Protein AF-A0A1F9DQ09-F1 (afdb_monomer)

Mean predicted aligned error: 4.24 Å

pLDDT: mean 90.42, std 6.21, range [64.75, 94.94]

Structure (mmCIF, N/CA/C/O backbone):
data_AF-A0A1F9DQ09-F1
#
_entry.id   AF-A0A1F9DQ09-F1
#
loop_
_atom_site.group_PDB
_atom_site.id
_atom_site.type_symbol
_atom_site.label_atom_id
_atom_site.label_alt_id
_atom_site.label_comp_id
_atom_site.label_asym_id
_atom_site.label_entity_id
_atom_site.label_seq_id
_atom_site.pdbx_PDB_ins_code
_atom_site.Cartn_x
_atom_site.Cartn_y
_atom_site.Cartn_z
_atom_site.occupancy
_atom_site.B_iso_or_equiv
_atom_site.auth_seq_id
_atom_site.auth_comp_id
_atom_site.auth_asym_id
_atom_site.auth_atom_id
_atom_site.pdbx_PDB_model_num
ATOM 1 N N . MET A 1 1 ? 7.969 3.015 -8.521 1.00 68.12 1 MET A N 1
ATOM 2 C CA . MET A 1 1 ? 6.524 2.940 -8.214 1.00 68.12 1 MET A CA 1
ATOM 3 C C . MET A 1 1 ? 5.880 4.323 -8.191 1.00 68.12 1 MET A C 1
ATOM 5 O O . MET A 1 1 ? 4.925 4.503 -8.922 1.00 68.12 1 MET A O 1
ATOM 9 N N . ALA A 1 2 ? 6.426 5.309 -7.465 1.00 64.75 2 ALA A N 1
ATOM 10 C CA . ALA A 1 2 ? 5.876 6.676 -7.422 1.00 64.75 2 ALA A CA 1
ATOM 11 C C . ALA A 1 2 ? 5.713 7.356 -8.800 1.00 64.75 2 ALA A C 1
ATOM 13 O O . ALA A 1 2 ? 4.755 8.078 -9.018 1.00 64.75 2 ALA A O 1
ATOM 14 N N . SER A 1 3 ? 6.598 7.079 -9.762 1.00 74.94 3 SER A N 1
ATOM 15 C CA . SER A 1 3 ? 6.479 7.595 -11.136 1.00 74.94 3 SER A CA 1
ATOM 16 C C . SER A 1 3 ? 5.431 6.883 -12.003 1.00 74.94 3 SER A C 1
ATOM 18 O O . SER A 1 3 ? 5.159 7.336 -13.109 1.00 74.94 3 SER A O 1
ATOM 20 N N . MET A 1 4 ? 4.876 5.755 -11.546 1.00 77.88 4 MET A N 1
ATOM 21 C CA . MET A 1 4 ? 3.921 4.938 -12.311 1.00 77.88 4 MET A CA 1
ATOM 22 C C . MET A 1 4 ? 2.461 5.249 -11.964 1.00 77.88 4 MET A C 1
ATOM 24 O O . MET A 1 4 ? 1.573 4.790 -12.673 1.00 77.88 4 MET A O 1
ATOM 28 N N . ILE A 1 5 ? 2.213 5.983 -10.873 1.00 83.06 5 ILE A N 1
ATOM 29 C CA . ILE A 1 5 ? 0.874 6.275 -10.354 1.00 83.06 5 ILE A CA 1
ATOM 30 C C . ILE A 1 5 ? 0.830 7.757 -9.997 1.00 83.06 5 ILE A C 1
ATOM 32 O O . ILE A 1 5 ? 1.444 8.183 -9.022 1.00 83.06 5 ILE A O 1
ATOM 36 N N . THR A 1 6 ? 0.131 8.542 -10.810 1.00 87.56 6 THR A N 1
ATOM 37 C CA . THR A 1 6 ? -0.023 9.995 -10.631 1.00 87.56 6 THR A CA 1
ATOM 38 C C . THR A 1 6 ? -1.422 10.381 -10.168 1.00 87.56 6 THR A C 1
ATOM 40 O O . THR A 1 6 ? -1.586 11.404 -9.511 1.00 87.56 6 THR A O 1
ATOM 43 N N . CYS A 1 7 ? -2.427 9.567 -10.485 1.00 89.38 7 CYS A N 1
ATOM 44 C CA . CYS A 1 7 ? -3.807 9.741 -10.059 1.00 89.38 7 CYS A CA 1
ATOM 45 C C . CYS A 1 7 ? -4.476 8.377 -9.864 1.00 89.38 7 CYS A C 1
ATOM 47 O O . CYS A 1 7 ? -4.098 7.394 -10.502 1.00 89.38 7 CYS A O 1
ATOM 49 N N . LEU A 1 8 ? -5.457 8.330 -8.964 1.00 92.94 8 LEU A N 1
ATOM 50 C CA . LEU A 1 8 ? -6.277 7.152 -8.699 1.00 92.94 8 LEU A CA 1
ATOM 51 C C . LEU A 1 8 ? -7.742 7.576 -8.645 1.00 92.94 8 LEU A C 1
ATOM 53 O O . LEU A 1 8 ? -8.093 8.530 -7.952 1.00 92.94 8 LEU A O 1
ATOM 57 N N . THR A 1 9 ? -8.588 6.868 -9.382 1.00 94.25 9 THR A N 1
ATOM 58 C CA . THR A 1 9 ? -10.044 7.014 -9.347 1.00 94.25 9 THR A CA 1
ATOM 59 C C . THR A 1 9 ? -10.681 5.877 -8.552 1.00 94.25 9 THR A C 1
ATOM 61 O O . THR A 1 9 ? -10.040 4.868 -8.263 1.00 94.25 9 THR A O 1
ATOM 64 N N . VAL A 1 10 ? -11.977 5.996 -8.248 1.00 93.12 10 VAL A N 1
ATOM 65 C CA . VAL A 1 10 ? -12.754 4.922 -7.602 1.00 93.12 10 VAL A CA 1
ATOM 66 C C . VAL A 1 10 ? -12.667 3.607 -8.388 1.00 93.12 10 VAL A C 1
ATOM 68 O O . VAL A 1 10 ? -12.507 2.542 -7.795 1.00 93.12 10 VAL A O 1
ATOM 71 N N . GLN A 1 11 ? -12.723 3.670 -9.723 1.00 94.06 11 GLN A N 1
ATOM 72 C CA . GLN A 1 11 ? -12.639 2.482 -10.575 1.00 94.06 11 GLN A CA 1
ATOM 73 C C . GLN A 1 11 ? -11.268 1.804 -10.475 1.00 94.06 11 GLN A C 1
ATOM 75 O O . GLN A 1 11 ? -11.186 0.579 -10.523 1.00 94.06 11 GLN A O 1
ATOM 80 N N . ASP A 1 12 ? -10.20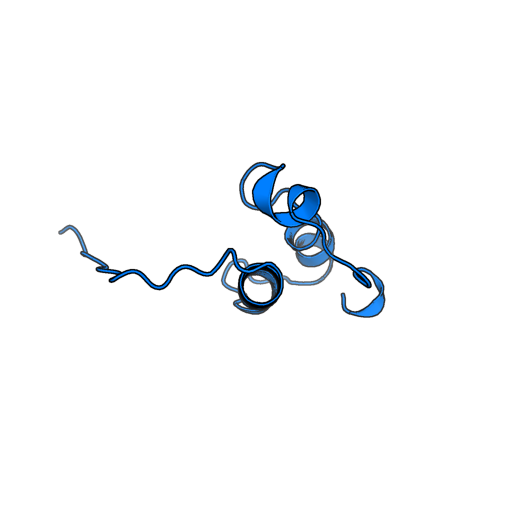1 2.584 -10.303 1.00 92.88 12 ASP A N 1
ATOM 81 C CA . ASP A 1 12 ? -8.842 2.058 -10.200 1.00 92.88 12 ASP A CA 1
ATOM 82 C C . ASP A 1 12 ? -8.621 1.260 -8.914 1.00 92.88 12 ASP A C 1
ATOM 84 O O . ASP A 1 12 ? -7.827 0.324 -8.925 1.00 92.88 12 ASP A O 1
ATOM 88 N N . ILE A 1 13 ? -9.326 1.610 -7.831 1.00 91.50 13 ILE A N 1
ATOM 89 C CA . ILE A 1 13 ? -9.164 0.984 -6.510 1.00 91.50 13 ILE A CA 1
ATOM 90 C C . ILE A 1 13 ? -10.228 -0.080 -6.184 1.00 91.50 13 ILE A C 1
ATOM 92 O O . ILE A 1 13 ? -9.921 -1.023 -5.463 1.00 91.50 13 ILE A O 1
ATOM 96 N N . LEU A 1 14 ? -11.457 0.033 -6.710 1.00 90.06 14 LEU A N 1
ATOM 97 C CA . LEU A 1 14 ? -12.567 -0.899 -6.426 1.00 90.06 14 LEU A CA 1
ATOM 98 C C . LEU A 1 14 ? -12.975 -1.768 -7.627 1.00 90.06 14 LEU A C 1
ATOM 100 O O . LEU A 1 14 ? -13.726 -2.727 -7.467 1.00 90.06 14 LEU A O 1
ATOM 104 N N . GLY A 1 15 ? -12.524 -1.433 -8.836 1.00 92.69 15 GLY A N 1
ATOM 105 C CA . GLY A 1 15 ? -13.004 -2.044 -10.077 1.00 92.69 15 GLY A CA 1
ATOM 106 C C . GLY A 1 15 ? -12.337 -3.362 -10.468 1.00 92.69 15 GLY A C 1
ATOM 107 O O . GLY A 1 15 ? -12.705 -3.945 -11.488 1.00 92.69 15 GLY A O 1
ATOM 108 N N . PHE A 1 16 ? -11.351 -3.824 -9.699 1.00 93.44 16 PHE A N 1
ATOM 109 C CA . PHE A 1 16 ? -10.531 -4.986 -10.035 1.00 93.44 16 PHE A CA 1
ATOM 110 C C . PHE A 1 16 ? -10.476 -5.991 -8.878 1.00 93.44 16 PHE A C 1
ATOM 112 O O . PHE A 1 16 ? -10.611 -5.602 -7.717 1.00 93.44 16 PHE A O 1
ATOM 119 N N . PRO A 1 17 ? -10.253 -7.289 -9.166 1.00 93.75 17 PRO A N 1
ATOM 120 C CA . PRO A 1 17 ? -9.976 -8.276 -8.131 1.00 93.75 17 PRO A CA 1
ATOM 121 C C . PRO A 1 17 ? -8.782 -7.875 -7.261 1.00 93.75 17 PRO A C 1
ATOM 123 O O . PRO A 1 17 ? -7.874 -7.172 -7.710 1.00 93.75 17 PRO A O 1
ATOM 126 N N . PHE A 1 18 ? -8.759 -8.384 -6.029 1.00 90.00 18 PHE A N 1
ATOM 127 C CA 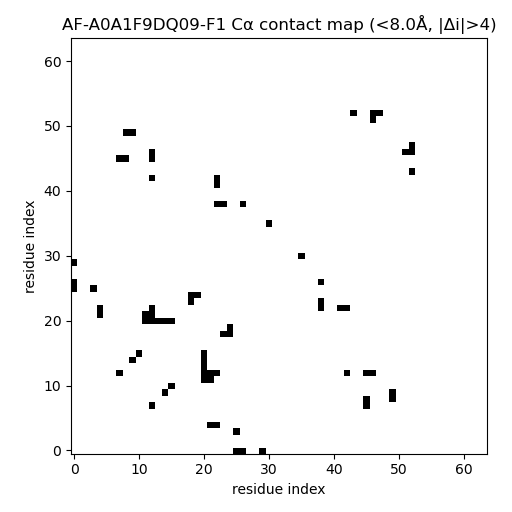. PHE A 1 18 ? -7.678 -8.123 -5.085 1.00 90.00 18 PHE A CA 1
ATOM 128 C C . PHE A 1 18 ? -6.295 -8.381 -5.7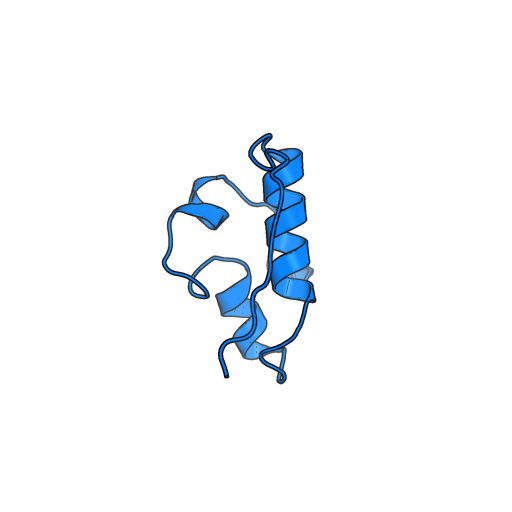05 1.00 90.00 18 PHE A C 1
ATOM 130 O O . PHE A 1 18 ? -6.020 -9.465 -6.227 1.00 90.00 18 PHE A O 1
ATOM 137 N N . GLY A 1 19 ? -5.415 -7.382 -5.620 1.00 91.12 19 GLY A N 1
ATOM 138 C CA . GLY A 1 19 ? -4.046 -7.465 -6.118 1.00 91.12 19 GLY A CA 1
ATOM 139 C C . GLY A 1 19 ? -3.901 -7.293 -7.634 1.00 91.12 19 GLY A C 1
ATOM 140 O O . GLY A 1 19 ? -2.787 -7.432 -8.144 1.00 91.12 19 GLY A O 1
ATOM 141 N N . GLU A 1 20 ? -4.987 -7.011 -8.355 1.00 93.62 20 GLU A N 1
ATOM 142 C CA . GLU A 1 20 ? -5.010 -6.784 -9.806 1.00 93.62 20 GLU A CA 1
ATOM 143 C C . GLU A 1 20 ? -5.351 -5.3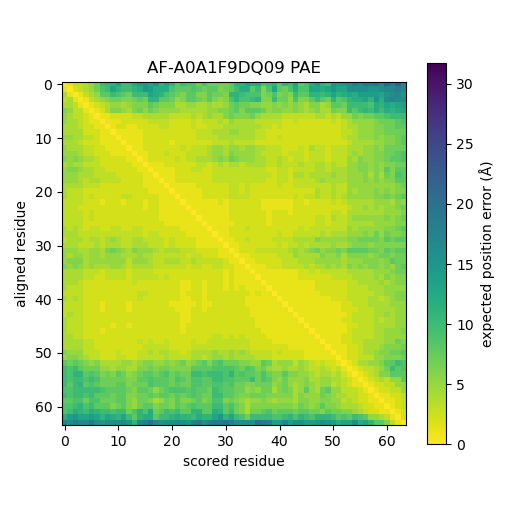38 -10.194 1.00 93.62 20 GLU A C 1
ATOM 145 O O . GLU A 1 20 ? -5.579 -5.048 -11.368 1.00 93.62 20 GLU A O 1
ATOM 150 N N . ASP A 1 21 ? -5.355 -4.426 -9.230 1.00 93.12 21 ASP A N 1
ATOM 151 C CA . ASP A 1 21 ? -5.558 -2.992 -9.421 1.00 93.12 21 ASP A CA 1
ATOM 152 C C . ASP A 1 21 ? -4.299 -2.260 -9.935 1.00 93.12 21 ASP A C 1
ATOM 154 O O . ASP A 1 21 ? -3.211 -2.831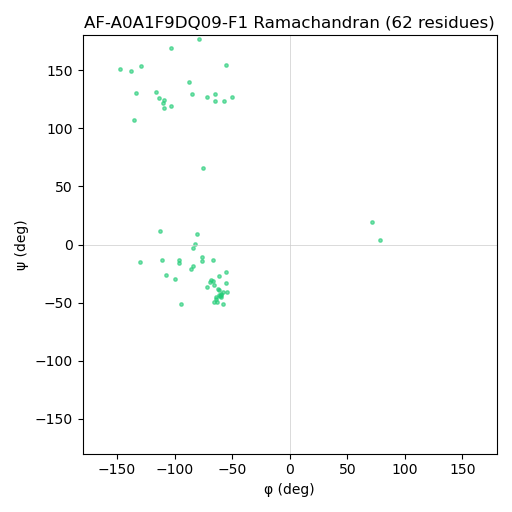 -10.118 1.00 93.12 21 ASP A O 1
ATOM 158 N N . SER A 1 22 ? -4.458 -0.957 -10.179 1.00 92.88 22 SER A N 1
ATOM 159 C CA . SER A 1 22 ? -3.415 -0.067 -10.700 1.00 92.88 22 SER A CA 1
ATOM 160 C C . SER A 1 22 ? -2.247 0.167 -9.733 1.00 92.88 22 SER A C 1
ATOM 162 O O . SER A 1 22 ? -1.195 0.635 -10.169 1.00 92.88 22 SER A O 1
ATOM 164 N N . VAL A 1 23 ? -2.379 -0.198 -8.453 1.00 94.31 23 VAL A N 1
ATOM 165 C CA . VAL A 1 23 ? -1.321 -0.111 -7.440 1.00 94.31 23 VAL A CA 1
ATOM 166 C C . VAL A 1 23 ? -0.577 -1.437 -7.320 1.00 94.31 23 VAL A C 1
ATOM 168 O O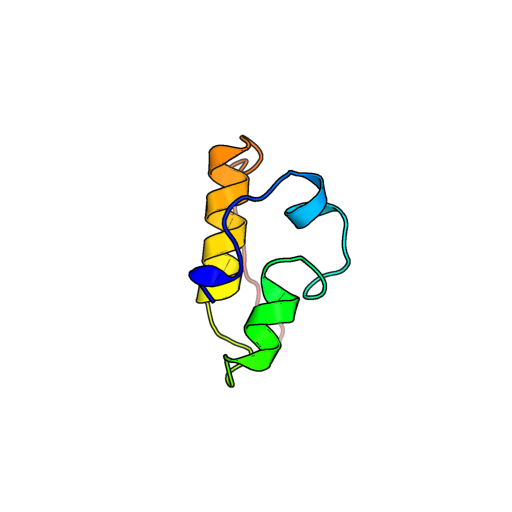 . VAL A 1 23 ? 0.654 -1.472 -7.413 1.00 94.31 23 VAL A O 1
ATOM 171 N N . TYR A 1 24 ? -1.292 -2.549 -7.159 1.00 93.88 24 TYR A N 1
ATOM 172 C CA . TYR A 1 24 ? -0.663 -3.847 -6.919 1.00 93.88 24 TYR A CA 1
ATOM 173 C C . TYR A 1 24 ? 0.034 -4.421 -8.158 1.00 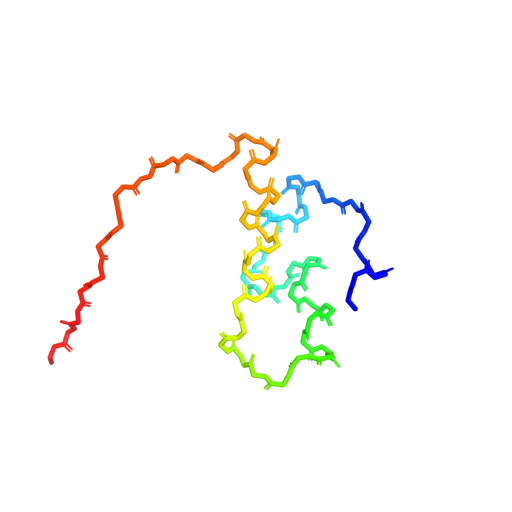93.88 24 TYR A C 1
ATOM 175 O O . TYR A 1 24 ? 1.123 -4.985 -8.025 1.00 93.88 24 TYR A O 1
ATOM 183 N N . ARG A 1 25 ? -0.503 -4.247 -9.374 1.00 92.50 25 ARG A N 1
ATOM 184 C CA . ARG A 1 25 ? 0.163 -4.738 -10.600 1.00 92.50 25 ARG A CA 1
ATOM 185 C C . ARG A 1 25 ? 1.576 -4.176 -10.808 1.00 92.50 25 ARG A C 1
ATOM 187 O O . ARG A 1 25 ? 2.488 -4.974 -11.041 1.00 92.50 25 ARG A O 1
ATOM 194 N N . PRO A 1 26 ? 1.821 -2.852 -10.755 1.00 92.06 26 PRO A N 1
ATOM 195 C CA . PRO A 1 26 ? 3.182 -2.329 -10.839 1.00 92.06 26 PRO A CA 1
ATOM 196 C C . PRO A 1 26 ? 4.013 -2.663 -9.594 1.00 92.06 26 PRO A C 1
ATOM 198 O O . PRO A 1 26 ? 5.212 -2.903 -9.734 1.00 92.06 26 PRO A O 1
ATOM 201 N N . ALA A 1 27 ? 3.406 -2.745 -8.403 1.00 93.31 27 ALA A N 1
ATOM 202 C CA . ALA A 1 27 ? 4.111 -3.140 -7.182 1.00 93.31 27 ALA A CA 1
ATOM 203 C C . ALA A 1 27 ? 4.731 -4.543 -7.293 1.00 93.31 27 ALA A C 1
ATOM 205 O O . ALA A 1 27 ? 5.903 -4.708 -6.959 1.00 93.31 27 ALA A O 1
ATOM 206 N N . LYS A 1 28 ? 4.008 -5.522 -7.861 1.00 92.50 28 LYS A N 1
ATOM 207 C CA . LYS A 1 28 ? 4.501 -6.897 -8.104 1.00 92.50 28 LYS A CA 1
ATOM 208 C C . LYS A 1 28 ? 5.793 -6.954 -8.930 1.00 92.50 28 LYS A C 1
ATOM 210 O O .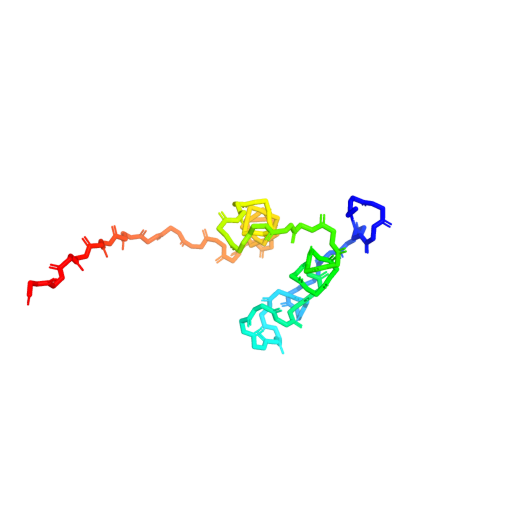 LYS A 1 28 ? 6.519 -7.937 -8.853 1.00 92.50 28 LYS A O 1
ATOM 215 N N . LYS A 1 29 ? 6.087 -5.923 -9.729 1.00 92.06 29 LYS A N 1
ATOM 216 C CA . LYS A 1 29 ? 7.288 -5.869 -10.580 1.00 92.06 29 LYS A CA 1
ATOM 217 C C . LYS A 1 29 ? 8.535 -5.380 -9.845 1.00 92.06 29 LYS A C 1
ATOM 219 O O . LYS A 1 29 ? 9.633 -5.555 -10.358 1.00 92.06 29 LYS A O 1
ATOM 224 N N . VAL A 1 30 ? 8.373 -4.710 -8.702 1.00 92.31 30 VAL A N 1
ATOM 225 C CA . VAL A 1 30 ? 9.471 -4.005 -8.014 1.00 92.31 30 VAL A CA 1
ATOM 226 C C . VAL A 1 30 ? 9.582 -4.335 -6.527 1.00 92.31 30 VAL A C 1
ATOM 228 O O . VAL A 1 30 ? 10.606 -4.039 -5.920 1.00 92.31 30 VAL A O 1
ATOM 231 N N . ILE A 1 31 ? 8.550 -4.936 -5.933 1.00 93.19 31 ILE A N 1
ATOM 232 C CA . ILE A 1 31 ? 8.506 -5.325 -4.524 1.00 93.19 31 ILE A CA 1
ATOM 233 C C . ILE A 1 31 ? 8.548 -6.848 -4.430 1.00 93.19 31 ILE A C 1
ATOM 235 O O . ILE A 1 31 ? 7.666 -7.531 -4.943 1.00 93.19 31 ILE A O 1
ATOM 239 N N . SER A 1 32 ? 9.553 -7.375 -3.732 1.00 92.94 32 SER A N 1
ATOM 240 C CA . SER A 1 32 ? 9.781 -8.822 -3.620 1.00 92.94 32 SER A CA 1
ATOM 241 C C . SER A 1 32 ? 8.984 -9.492 -2.496 1.00 92.94 32 SER A C 1
ATOM 243 O O . SER A 1 32 ? 8.797 -10.704 -2.515 1.00 92.94 32 SER A O 1
ATOM 245 N N . HIS A 1 33 ? 8.540 -8.730 -1.492 1.00 93.19 33 HIS A N 1
ATOM 246 C CA . HIS A 1 33 ? 7.843 -9.265 -0.323 1.00 93.19 33 HIS A CA 1
ATOM 247 C C . HIS A 1 33 ? 6.334 -9.019 -0.411 1.00 93.19 33 HIS A C 1
ATOM 249 O O . HIS A 1 33 ? 5.869 -7.879 -0.421 1.00 93.19 33 HIS A O 1
ATOM 255 N N . ALA A 1 34 ? 5.559 -10.106 -0.419 1.00 88.62 34 ALA A N 1
ATOM 256 C CA . ALA A 1 34 ? 4.099 -10.056 -0.523 1.00 88.62 34 ALA A CA 1
ATOM 257 C C . ALA A 1 34 ? 3.431 -9.305 0.644 1.00 88.62 34 ALA A C 1
ATOM 259 O O . ALA A 1 34 ? 2.368 -8.722 0.474 1.00 88.62 34 ALA A O 1
ATOM 260 N N . SER A 1 35 ? 4.076 -9.274 1.813 1.00 91.62 35 SER A N 1
ATOM 261 C CA . SER A 1 35 ? 3.600 -8.579 3.015 1.00 91.62 35 SER A CA 1
ATOM 262 C C . SER A 1 35 ? 3.872 -7.072 3.017 1.00 91.62 35 SER A C 1
ATOM 264 O O . SER A 1 35 ? 3.719 -6.425 4.052 1.00 91.62 35 SER A O 1
ATOM 266 N N . CYS A 1 36 ? 4.332 -6.493 1.903 1.00 94.69 36 CYS A N 1
ATOM 267 C CA . CYS A 1 36 ? 4.631 -5.069 1.851 1.00 94.69 36 CYS A CA 1
ATOM 268 C C . CYS A 1 36 ? 3.399 -4.230 2.218 1.00 94.69 36 CYS A C 1
ATOM 270 O O . CYS A 1 36 ? 2.380 -4.333 1.536 1.00 94.69 36 CYS A O 1
ATOM 272 N N . PRO A 1 37 ? 3.483 -3.348 3.228 1.00 94.38 37 PRO A N 1
ATOM 273 C CA . PRO A 1 37 ? 2.364 -2.482 3.576 1.00 94.38 37 PRO A CA 1
ATOM 274 C C . PRO A 1 37 ? 2.202 -1.322 2.588 1.00 94.38 37 PRO A C 1
ATOM 276 O O . PRO A 1 37 ? 1.168 -0.666 2.590 1.00 94.38 37 PRO A O 1
ATOM 279 N N . VAL A 1 38 ? 3.204 -1.052 1.741 1.00 94.12 38 VAL A N 1
ATOM 280 C CA . VAL A 1 38 ? 3.226 0.135 0.875 1.00 94.12 38 VAL A CA 1
ATOM 281 C C . VAL A 1 38 ? 2.075 0.142 -0.145 1.00 94.12 38 VAL A C 1
ATOM 283 O O . VAL A 1 38 ? 1.377 1.153 -0.196 1.00 94.12 38 VAL A O 1
ATOM 286 N N . PRO A 1 39 ? 1.800 -0.933 -0.918 1.00 93.75 39 PRO A N 1
ATOM 287 C CA . PRO A 1 39 ? 0.662 -0.948 -1.843 1.00 93.75 39 PRO A CA 1
ATOM 288 C C . PRO A 1 39 ? -0.676 -0.752 -1.121 1.00 93.75 39 PRO A C 1
ATOM 290 O O . PRO A 1 39 ? -1.497 0.058 -1.543 1.00 93.75 39 PRO A O 1
ATOM 293 N N . CYS A 1 40 ? -0.859 -1.426 0.019 1.00 93.19 40 CYS A N 1
ATOM 294 C CA . CYS A 1 40 ? -2.046 -1.274 0.858 1.00 93.19 40 CYS A CA 1
ATOM 295 C C . CYS A 1 40 ? -2.207 0.169 1.367 1.00 93.19 40 CYS A C 1
ATOM 297 O O . CYS A 1 40 ? -3.294 0.734 1.285 1.00 93.19 40 CYS A O 1
ATOM 299 N N . GLY A 1 41 ? -1.121 0.798 1.823 1.00 94.06 41 GLY A N 1
ATOM 300 C CA . GLY A 1 41 ? -1.125 2.184 2.289 1.00 94.06 41 GLY A CA 1
ATOM 301 C C . GLY A 1 41 ? -1.533 3.185 1.206 1.00 94.06 41 GLY A C 1
ATOM 302 O O . GLY A 1 41 ? -2.287 4.109 1.494 1.00 94.06 41 GLY A O 1
ATOM 303 N N . ILE A 1 42 ? -1.100 2.980 -0.042 1.00 94.56 42 ILE A N 1
ATOM 304 C CA . ILE A 1 42 ? -1.499 3.823 -1.183 1.00 94.56 42 ILE A CA 1
ATOM 305 C C . ILE A 1 42 ? -3.004 3.701 -1.447 1.00 94.56 42 ILE A C 1
ATOM 307 O O . ILE A 1 42 ? -3.678 4.720 -1.579 1.00 94.56 42 ILE A O 1
ATOM 311 N N . ILE A 1 43 ? -3.540 2.475 -1.475 1.00 93.62 43 ILE A N 1
ATOM 312 C CA . ILE A 1 43 ? -4.984 2.243 -1.633 1.00 93.62 43 ILE A CA 1
ATOM 313 C C . ILE A 1 43 ? -5.757 2.899 -0.485 1.00 93.62 43 ILE A C 1
ATOM 315 O O . ILE A 1 4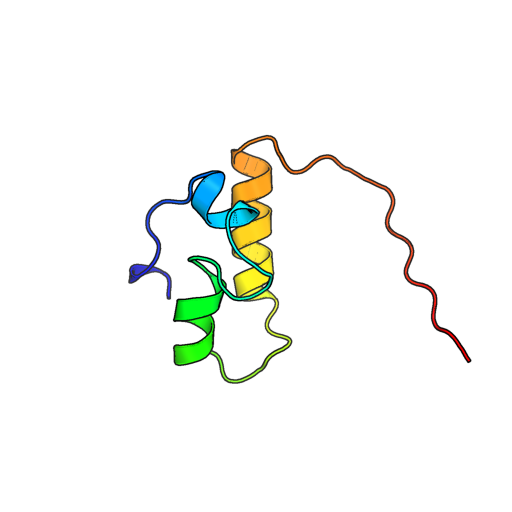3 ? -6.719 3.616 -0.734 1.00 93.62 43 ILE A O 1
ATOM 319 N N . LYS A 1 44 ? -5.297 2.743 0.763 1.00 92.62 44 LYS A N 1
ATOM 320 C CA . LYS A 1 44 ? -5.930 3.373 1.931 1.00 92.62 44 LYS A CA 1
ATOM 321 C C . LYS A 1 44 ? -5.917 4.897 1.880 1.00 92.62 44 LYS A C 1
ATOM 323 O O . LYS A 1 44 ? -6.906 5.514 2.267 1.00 92.62 44 LYS A O 1
ATOM 328 N N . ALA A 1 45 ? -4.837 5.504 1.397 1.00 93.69 45 ALA A N 1
ATOM 329 C CA . ALA A 1 45 ? -4.791 6.946 1.185 1.00 93.69 45 ALA A CA 1
ATOM 330 C C . ALA A 1 45 ? -5.810 7.379 0.118 1.00 93.69 45 ALA A C 1
ATOM 332 O O . ALA A 1 45 ? -6.570 8.312 0.350 1.00 93.69 45 ALA A O 1
ATOM 333 N N . ALA A 1 46 ? -5.894 6.659 -1.005 1.00 94.12 46 ALA A N 1
ATOM 334 C CA . ALA A 1 46 ? -6.887 6.936 -2.043 1.00 94.12 46 ALA A CA 1
ATOM 335 C C . ALA A 1 46 ? -8.328 6.780 -1.527 1.00 94.12 46 ALA A C 1
ATOM 337 O O . ALA A 1 46 ? -9.166 7.638 -1.785 1.00 94.12 46 ALA A O 1
ATOM 338 N N . GLU A 1 47 ? -8.618 5.729 -0.754 1.00 93.44 47 GLU A N 1
ATOM 339 C CA . GLU A 1 47 ? -9.921 5.543 -0.105 1.00 93.44 47 GLU A CA 1
ATOM 340 C C . GLU A 1 47 ? -10.273 6.719 0.816 1.00 93.44 47 GLU A C 1
ATOM 342 O O . GLU A 1 47 ? -11.425 7.152 0.837 1.00 93.44 47 GLU A O 1
ATOM 347 N N . ALA A 1 48 ? -9.306 7.242 1.575 1.00 94.38 48 ALA A N 1
ATOM 348 C CA . ALA A 1 48 ? -9.525 8.379 2.463 1.00 94.38 48 ALA A CA 1
ATOM 349 C C . ALA A 1 48 ? -9.855 9.657 1.680 1.00 94.38 48 ALA A C 1
ATOM 351 O O . ALA A 1 48 ? -10.876 10.287 1.957 1.00 94.38 48 ALA A O 1
ATOM 352 N N . GLU A 1 49 ? -9.054 9.990 0.667 1.00 94.94 49 GLU A N 1
ATOM 353 C CA . GLU A 1 49 ? -9.246 11.192 -0.156 1.00 94.94 49 GLU A CA 1
ATOM 354 C C . GLU A 1 49 ? -10.532 11.139 -0.998 1.00 94.94 49 GLU A C 1
ATOM 356 O O . GLU A 1 49 ? -11.172 12.162 -1.230 1.00 94.94 49 GLU A O 1
ATOM 361 N N . LEU A 1 50 ? -10.959 9.945 -1.424 1.00 93.19 50 LEU A N 1
ATOM 362 C CA . LEU A 1 50 ? -12.205 9.739 -2.174 1.00 93.19 50 LEU A CA 1
ATOM 363 C C . LEU A 1 50 ? -13.455 9.660 -1.276 1.00 93.19 50 LEU A C 1
ATOM 365 O O . LEU A 1 50 ? -14.557 9.458 -1.784 1.00 93.19 50 LEU A O 1
ATOM 369 N N . GLY A 1 51 ? -13.309 9.791 0.048 1.00 92.69 51 GLY A N 1
ATOM 370 C CA . GLY A 1 51 ? -14.421 9.700 1.002 1.00 92.69 51 GLY A CA 1
ATOM 371 C C . GLY A 1 51 ? -14.982 8.284 1.187 1.00 92.69 51 GLY A C 1
ATOM 372 O O . GLY A 1 51 ? -16.106 8.122 1.657 1.00 92.69 51 GLY A O 1
ATOM 373 N N . LEU A 1 52 ? -14.214 7.256 0.823 1.00 91.12 52 LEU A N 1
ATOM 374 C CA . LEU A 1 52 ? -14.588 5.839 0.895 1.00 91.12 52 LEU A CA 1
ATOM 375 C C . LEU A 1 52 ? -14.077 5.144 2.167 1.00 91.12 52 LEU A C 1
ATOM 377 O O . LEU A 1 52 ? -14.565 4.068 2.513 1.00 91.12 52 LEU A O 1
ATOM 381 N N . ALA A 1 53 ? -13.119 5.741 2.883 1.00 88.81 53 ALA A N 1
ATOM 382 C CA . ALA A 1 53 ? -12.547 5.193 4.116 1.00 88.81 53 ALA A CA 1
ATOM 383 C C . ALA A 1 53 ? -13.488 5.351 5.328 1.00 88.81 53 ALA A C 1
ATOM 385 O O . ALA A 1 53 ? -13.196 6.066 6.291 1.00 88.81 53 ALA A O 1
ATOM 386 N N . VAL A 1 54 ? -14.633 4.667 5.292 1.00 86.44 54 VAL A N 1
ATOM 387 C CA . VAL A 1 54 ? -15.561 4.605 6.426 1.00 86.44 54 VAL A CA 1
ATOM 388 C C . VAL A 1 54 ? -14.882 3.870 7.581 1.00 86.44 54 VAL A C 1
ATOM 390 O O . VAL A 1 54 ? -14.446 2.728 7.435 1.00 86.44 54 VAL A O 1
ATOM 393 N N . LYS A 1 55 ? -14.789 4.524 8.743 1.00 85.62 55 LYS A N 1
ATOM 394 C CA . LYS A 1 55 ? -14.248 3.902 9.957 1.00 85.62 55 LYS A CA 1
ATOM 395 C C . LYS A 1 55 ? -15.163 2.764 10.397 1.00 85.62 55 LYS A C 1
ATOM 397 O O . LYS A 1 55 ? -16.369 2.959 10.525 1.00 85.62 55 LYS A O 1
ATOM 402 N N . GLN A 1 56 ? -14.578 1.600 10.637 1.00 84.88 56 GLN A N 1
ATOM 403 C CA . GLN A 1 56 ? -15.271 0.422 11.145 1.00 84.88 56 GLN A CA 1
ATOM 404 C C . GLN A 1 56 ? -14.397 -0.252 12.197 1.00 84.88 56 GLN A C 1
ATOM 406 O O . GLN A 1 56 ? -13.167 -0.195 12.109 1.00 84.88 56 GLN A O 1
ATOM 411 N N . ASP A 1 57 ? -15.035 -0.891 13.171 1.00 91.50 57 ASP A N 1
ATOM 412 C CA . ASP A 1 57 ? -14.333 -1.711 14.150 1.00 91.50 57 ASP A CA 1
ATOM 413 C C . ASP A 1 57 ? -13.837 -2.992 13.472 1.00 91.50 57 ASP A C 1
ATOM 415 O O . ASP A 1 57 ? -14.603 -3.709 12.826 1.00 91.50 57 ASP A O 1
ATOM 419 N N . VAL A 1 58 ? -12.539 -3.273 13.602 1.00 85.62 58 VAL A N 1
ATOM 420 C CA . VAL A 1 58 ? -11.901 -4.453 13.004 1.00 85.62 58 VAL A CA 1
ATOM 421 C C . VAL A 1 58 ? -11.437 -5.389 14.112 1.00 85.62 58 VAL A C 1
ATOM 423 O O . VAL A 1 58 ? -10.686 -4.987 15.000 1.00 85.62 58 VAL A O 1
ATOM 426 N N . LEU A 1 59 ? -11.858 -6.652 14.034 1.00 92.62 59 LEU A N 1
ATOM 427 C CA . LEU A 1 59 ? -11.458 -7.727 14.939 1.00 92.62 59 LEU A CA 1
ATOM 428 C C . LEU A 1 59 ? -10.694 -8.796 14.151 1.00 92.62 59 LEU A C 1
ATOM 430 O O . LEU A 1 59 ? -11.153 -9.247 13.104 1.00 92.62 59 LEU A O 1
ATOM 434 N N . ILE A 1 60 ? -9.534 -9.215 14.660 1.00 92.00 60 ILE A N 1
ATOM 435 C CA . ILE A 1 60 ? -8.774 -10.351 14.125 1.00 92.00 60 ILE A CA 1
ATOM 436 C C . ILE A 1 60 ? -8.878 -11.491 15.138 1.00 92.00 60 ILE A C 1
ATOM 438 O O . ILE A 1 60 ? -8.419 -11.359 16.271 1.00 92.00 60 ILE A O 1
ATOM 442 N N . HIS A 1 61 ? -9.471 -12.610 14.721 1.00 94.25 61 HIS A N 1
ATOM 443 C CA . HIS A 1 61 ? -9.586 -13.825 15.527 1.00 94.25 61 HIS A CA 1
ATOM 444 C C . HIS A 1 61 ? -8.667 -14.907 14.963 1.00 94.25 61 HIS A C 1
ATOM 446 O O . HIS A 1 61 ? -8.771 -15.265 13.791 1.00 94.25 61 HIS A O 1
ATOM 452 N N . PHE A 1 62 ? -7.784 -15.444 15.800 1.00 93.12 62 PHE A N 1
ATOM 453 C CA . PHE A 1 62 ? -6.992 -16.619 15.452 1.00 93.12 62 PHE A CA 1
ATOM 454 C C . PHE A 1 62 ? -7.811 -17.874 15.750 1.00 93.12 62 PHE A C 1
ATOM 456 O O . PHE A 1 62 ? -8.356 -18.009 16.845 1.00 93.12 62 PHE A O 1
ATOM 463 N N . ILE A 1 63 ? -7.901 -18.777 14.777 1.00 90.31 63 ILE A N 1
ATOM 464 C CA . ILE A 1 63 ? -8.464 -20.114 14.981 1.00 90.31 63 ILE A CA 1
ATOM 465 C C . ILE A 1 63 ? -7.350 -21.056 15.454 1.00 90.31 63 ILE A C 1
ATOM 467 O O . ILE A 1 63 ? -6.216 -20.944 14.983 1.00 90.31 63 ILE A O 1
ATOM 471 N N . GLN A 1 64 ? -7.669 -21.928 16.414 1.00 71.56 64 GLN A N 1
ATOM 472 C CA . GLN A 1 64 ? -6.801 -23.027 16.855 1.00 71.56 64 GLN A CA 1
ATOM 473 C C . GLN A 1 64 ? -7.078 -24.287 16.043 1.00 71.56 64 GLN A C 1
ATOM 475 O O . GLN A 1 64 ? -8.263 -24.507 15.701 1.00 71.56 64 GLN A O 1
#

Radius of gyration: 13.33 Å; Cα contacts (8 Å, |Δi|>4): 37; chains: 1; bounding box: 25×34×29 Å

Foldseek 3Di:
DVVQCDDDDPCQLPVDPPLPGSQNVVCVVPPPDPPDCVSVVVSCVNCVVNVNPDDDDDDDDDDD

Secondary structure (DSSP, 8-state):
-GGG-S---HHHHHSS-TT-STTHHHHTTT---TT-HHHHHHHHHHHHHTT-------------

Sequence (64 aa):
MASMITCLTVQDILGFPFGEDSVYRPAKKVISHASCPVPCGIIKAAEAELGLAVKQDVLIHFIQ

Solvent-accessible surface area (backbone atoms only — not comparable to full-atom values): 4350 Å² total; per-residue (Å²): 109,76,90,78,53,92,79,83,53,71,60,45,72,68,68,45,62,91,71,62,28,75,55,36,52,63,41,65,78,78,49,92,57,90,82,55,61,63,54,56,50,53,52,52,49,51,30,49,78,71,72,63,61,72,89,71,95,82,83,88,80,85,83,133